Protein AF-A0AAV3GFU4-F1 (afdb_monomer_lite)

Structure (mmCIF, N/CA/C/O backbone):
data_AF-A0AAV3GFU4-F1
#
_entry.id   AF-A0AAV3GFU4-F1
#
loop_
_atom_site.group_PDB
_atom_site.id
_atom_site.type_symbol
_atom_site.label_atom_id
_atom_site.label_alt_id
_atom_site.label_comp_id
_atom_site.label_asym_id
_atom_site.label_entity_id
_atom_site.label_seq_id
_atom_site.pdbx_PDB_ins_code
_atom_site.Cartn_x
_atom_site.Cartn_y
_atom_site.Cartn_z
_atom_site.occupancy
_atom_site.B_iso_or_equiv
_atom_site.auth_seq_id
_atom_site.auth_comp_id
_atom_site.auth_asym_id
_atom_site.auth_atom_id
_atom_site.pdbx_PDB_model_num
ATOM 1 N N . MET A 1 1 ? 3.850 5.195 -1.919 1.00 71.69 1 MET A N 1
ATOM 2 C CA . MET A 1 1 ? 2.587 4.514 -1.570 1.00 71.69 1 MET A CA 1
ATOM 3 C C . MET A 1 1 ? 1.923 5.319 -0.482 1.00 71.69 1 MET A C 1
ATOM 5 O O . MET A 1 1 ? 2.616 5.677 0.468 1.00 71.69 1 MET A O 1
ATOM 9 N N . LEU A 1 2 ? 0.664 5.683 -0.695 1.00 68.62 2 LEU A N 1
ATOM 10 C CA . LEU A 1 2 ? -0.091 6.584 0.165 1.00 68.62 2 LEU A CA 1
ATOM 11 C C . LEU A 1 2 ? -1.190 5.787 0.860 1.00 68.62 2 LEU A C 1
ATOM 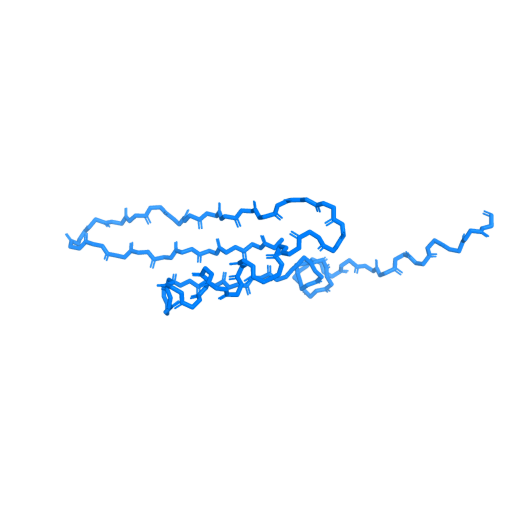13 O O . LEU A 1 2 ? -1.902 5.043 0.193 1.00 68.62 2 LEU A O 1
ATOM 17 N N . VAL A 1 3 ? -1.314 5.936 2.175 1.00 68.31 3 VAL A N 1
ATOM 18 C CA . VAL A 1 3 ? -2.472 5.439 2.925 1.00 68.31 3 VAL A CA 1
ATOM 19 C C . VAL A 1 3 ? -3.192 6.640 3.515 1.00 68.31 3 VAL A C 1
ATOM 21 O O . VAL A 1 3 ? -2.588 7.409 4.265 1.00 68.31 3 VAL A O 1
ATOM 24 N N . PHE A 1 4 ? -4.458 6.812 3.152 1.00 68.88 4 PHE A N 1
ATOM 25 C CA . PHE A 1 4 ? -5.352 7.779 3.782 1.00 68.88 4 PHE A CA 1
ATOM 26 C C . PHE A 1 4 ? -6.102 7.091 4.903 1.00 68.88 4 PHE A C 1
ATOM 28 O O . PHE A 1 4 ? -6.397 5.910 4.776 1.00 68.88 4 PHE A O 1
ATOM 35 N N . ASN A 1 5 ? -6.410 7.808 5.977 1.00 66.88 5 ASN A N 1
ATOM 36 C CA . ASN A 1 5 ? -7.304 7.318 7.017 1.00 66.88 5 ASN A CA 1
ATOM 37 C C . ASN A 1 5 ? -8.336 8.396 7.376 1.00 66.88 5 ASN A C 1
ATOM 39 O O . ASN A 1 5 ? -7.937 9.529 7.667 1.00 66.88 5 ASN A O 1
ATOM 43 N N . ASN A 1 6 ? -9.622 8.039 7.365 1.00 63.16 6 ASN A N 1
ATOM 44 C CA . ASN A 1 6 ? -10.730 8.871 7.823 1.00 63.16 6 ASN A CA 1
ATOM 45 C C . ASN A 1 6 ? -11.344 8.252 9.089 1.00 63.16 6 ASN A C 1
ATOM 47 O O . ASN A 1 6 ? -11.969 7.195 9.039 1.00 63.16 6 ASN A O 1
ATOM 51 N N . GLN A 1 7 ? -11.121 8.889 10.237 1.00 60.97 7 GLN A N 1
ATOM 52 C CA . GLN A 1 7 ? -11.572 8.402 11.542 1.00 60.97 7 GLN A CA 1
ATOM 53 C C . GLN A 1 7 ? -12.610 9.366 12.108 1.00 60.97 7 GLN A C 1
ATOM 55 O O . GLN A 1 7 ? -12.308 10.541 12.313 1.00 60.97 7 GLN A O 1
ATOM 60 N N . GLU A 1 8 ? -13.790 8.858 12.450 1.00 59.69 8 GLU A N 1
ATOM 61 C CA . GLU A 1 8 ? -14.728 9.568 13.315 1.00 59.69 8 GLU A CA 1
ATOM 62 C C . GLU A 1 8 ? -14.634 9.007 14.734 1.00 59.69 8 GLU A C 1
ATOM 64 O O . GLU A 1 8 ? -14.695 7.799 14.944 1.00 59.69 8 GLU A O 1
ATOM 69 N N . ASN A 1 9 ? -14.479 9.892 15.719 1.00 58.38 9 ASN A N 1
ATOM 70 C CA . ASN A 1 9 ? -14.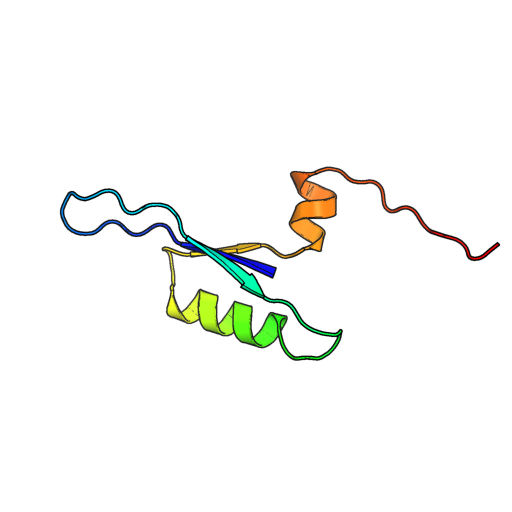584 9.548 17.133 1.00 58.38 9 ASN A CA 1
ATOM 71 C C . ASN A 1 9 ? -15.563 10.515 17.801 1.00 58.38 9 ASN A C 1
ATOM 73 O O . ASN A 1 9 ? -15.230 11.680 18.024 1.00 58.38 9 ASN A O 1
ATOM 77 N N . GLY A 1 10 ? -16.769 10.027 18.111 1.00 58.41 10 GLY A N 1
ATOM 78 C CA . GLY A 1 10 ? -17.698 10.659 19.057 1.00 58.41 10 GLY A CA 1
ATOM 79 C C . GLY A 1 10 ? -17.965 12.152 18.831 1.00 58.41 10 GLY A C 1
ATOM 80 O O . GLY A 1 10 ? -17.855 12.933 19.771 1.00 58.41 10 GLY A O 1
ATOM 81 N N . GLY A 1 11 ? -18.267 12.563 17.595 1.00 62.00 11 GLY A N 1
ATOM 82 C CA . GLY A 1 11 ? -18.652 13.946 17.270 1.00 62.00 11 GLY A CA 1
ATOM 83 C C . GLY A 1 11 ? -17.498 14.929 17.032 1.00 62.00 11 GLY A C 1
ATOM 84 O O . GLY A 1 11 ? -17.751 16.095 16.734 1.00 62.00 11 GLY A O 1
ATOM 85 N N . LYS A 1 12 ? -16.233 14.488 17.106 1.00 63.97 12 LYS A N 1
ATOM 86 C CA . LYS A 1 12 ? -15.063 15.307 16.753 1.00 63.97 12 LYS A CA 1
ATOM 87 C C . LYS A 1 12 ? -14.523 14.895 15.382 1.00 63.97 12 LYS A C 1
ATOM 89 O O . LYS A 1 12 ? -14.010 13.787 15.234 1.00 63.97 12 LYS A O 1
ATOM 94 N N . GLN A 1 13 ? -14.596 15.793 14.394 1.00 61.53 13 GLN A N 1
ATOM 95 C CA . GLN A 1 13 ? -13.946 15.582 13.095 1.00 61.53 13 GLN A CA 1
ATOM 96 C C . GLN A 1 13 ? -12.429 15.468 13.301 1.00 61.53 13 GLN A C 1
ATOM 98 O O . GLN A 1 13 ? -11.782 16.425 13.740 1.00 61.53 13 GLN A O 1
ATOM 103 N N . MET A 1 14 ? -11.847 14.302 13.010 1.00 65.19 14 MET A N 1
ATOM 104 C CA . MET A 1 14 ? -10.395 14.186 12.898 1.00 65.19 14 MET A CA 1
ATOM 105 C C . MET A 1 14 ? -9.963 14.573 11.493 1.00 65.19 14 MET A C 1
ATOM 107 O O . MET A 1 14 ? -10.582 14.198 10.503 1.00 65.19 14 MET A O 1
ATOM 111 N N . GLN A 1 15 ? -8.857 15.307 11.417 1.00 72.31 15 GLN A N 1
ATOM 112 C CA . GLN A 1 15 ? -8.246 15.636 10.139 1.00 72.31 15 GLN A CA 1
ATOM 113 C C . GLN A 1 15 ? -7.767 14.347 9.452 1.00 72.31 15 GLN A C 1
ATOM 115 O O . GLN A 1 15 ? -7.181 13.487 10.127 1.00 72.31 15 GLN A O 1
ATOM 120 N N . PRO A 1 16 ? -7.987 14.204 8.134 1.00 77.19 16 PRO A N 1
ATOM 121 C CA . PRO A 1 16 ? -7.518 13.047 7.390 1.00 77.19 16 PRO A CA 1
ATOM 122 C C . PRO A 1 16 ? -5.996 12.932 7.506 1.00 77.19 16 PRO A C 1
ATOM 124 O O . PRO A 1 16 ? -5.265 13.916 7.377 1.00 77.19 16 PRO A O 1
ATOM 127 N N . LYS A 1 17 ? -5.506 11.716 7.760 1.00 82.12 17 LYS A N 1
ATOM 128 C CA . LYS A 1 17 ? -4.065 11.451 7.884 1.00 82.12 17 LYS A CA 1
ATOM 129 C C . LYS A 1 17 ? -3.527 10.875 6.583 1.00 82.12 17 LYS A C 1
ATOM 131 O O . LYS A 1 17 ? -4.071 9.893 6.084 1.00 82.12 17 LYS A O 1
ATOM 136 N N . LEU A 1 18 ? -2.439 11.458 6.081 1.00 86.06 18 LEU A N 1
ATOM 137 C CA . LEU A 1 18 ? -1.693 10.960 4.928 1.00 86.06 18 LEU A CA 1
ATOM 138 C C . LEU A 1 18 ? -0.400 10.285 5.386 1.00 86.06 18 LEU A C 1
ATOM 140 O O . LEU A 1 18 ? 0.485 10.935 5.939 1.00 86.06 18 LEU A O 1
ATOM 144 N N . ILE A 1 19 ? -0.274 8.988 5.119 1.00 87.00 19 ILE A N 1
ATOM 145 C CA . ILE A 1 19 ? 0.935 8.212 5.410 1.00 87.00 19 ILE A CA 1
ATOM 146 C C . ILE A 1 19 ? 1.671 7.947 4.099 1.00 87.00 19 ILE A C 1
ATOM 148 O O . ILE A 1 19 ? 1.113 7.339 3.186 1.00 87.00 19 ILE A O 1
ATOM 152 N N . ILE A 1 20 ? 2.933 8.380 4.009 1.00 89.44 20 ILE A N 1
ATOM 153 C CA . ILE A 1 20 ? 3.779 8.199 2.823 1.00 89.44 20 ILE A CA 1
ATOM 154 C C . ILE A 1 20 ? 4.912 7.227 3.142 1.00 89.44 20 ILE A C 1
ATOM 156 O O . ILE A 1 20 ? 5.811 7.543 3.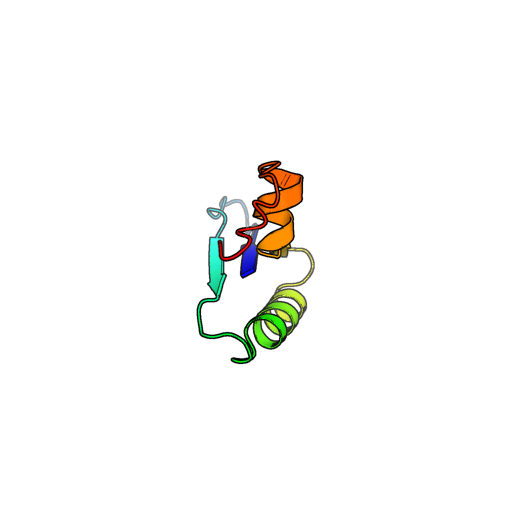917 1.00 89.44 20 ILE A O 1
ATOM 160 N N . LEU A 1 21 ? 4.918 6.066 2.487 1.00 89.81 21 LEU A N 1
ATOM 161 C CA . LEU A 1 21 ? 6.031 5.120 2.591 1.00 89.81 21 LEU A CA 1
ATOM 162 C C . LEU A 1 21 ? 7.104 5.424 1.533 1.00 89.81 21 LEU A C 1
ATOM 164 O O . LEU A 1 21 ? 6.812 5.434 0.329 1.00 89.81 21 LEU A O 1
ATOM 168 N N . ARG A 1 22 ? 8.347 5.646 1.983 1.00 89.50 22 ARG A N 1
ATOM 169 C CA . ARG A 1 22 ? 9.542 5.965 1.172 1.00 89.50 22 ARG A CA 1
ATOM 170 C C . ARG A 1 22 ? 10.659 4.940 1.413 1.00 89.50 22 ARG A C 1
ATOM 172 O O . ARG A 1 22 ? 10.693 4.300 2.455 1.00 89.50 22 ARG A O 1
ATOM 179 N N . GLY A 1 23 ? 11.538 4.753 0.426 1.00 87.88 23 GLY A N 1
ATOM 180 C CA . GLY A 1 23 ? 12.628 3.763 0.457 1.00 87.88 23 GLY A CA 1
ATOM 181 C C . GLY A 1 23 ? 12.967 3.201 -0.929 1.00 87.88 23 GLY A C 1
ATOM 182 O O . GLY A 1 23 ? 12.154 3.309 -1.852 1.00 87.88 23 GLY A O 1
ATOM 183 N N . ASN A 1 24 ? 14.141 2.580 -1.071 1.00 90.25 24 ASN A N 1
ATOM 184 C CA . ASN A 1 24 ? 14.655 2.025 -2.336 1.00 90.25 24 ASN A CA 1
ATOM 185 C C . ASN A 1 24 ? 13.759 0.928 -2.924 1.00 90.25 24 ASN A C 1
ATOM 187 O O . ASN A 1 24 ? 12.978 0.299 -2.207 1.00 90.25 24 ASN A O 1
ATOM 191 N N . SER A 1 25 ? 13.850 0.682 -4.234 1.00 86.62 25 SER A N 1
ATOM 192 C CA . SER A 1 25 ? 13.158 -0.456 -4.857 1.00 86.62 25 SER A CA 1
ATOM 193 C C . SER A 1 25 ? 13.510 -1.766 -4.131 1.00 86.62 25 SER A C 1
ATOM 195 O O . SER A 1 25 ? 14.638 -1.934 -3.678 1.00 86.62 25 SER A O 1
ATOM 197 N N . GLY A 1 26 ? 12.530 -2.651 -3.934 1.00 87.56 26 GLY A N 1
ATOM 198 C CA . GLY A 1 26 ? 12.714 -3.910 -3.195 1.00 87.56 26 GLY A CA 1
ATOM 199 C C . GLY A 1 26 ? 12.686 -3.818 -1.659 1.00 87.56 26 GLY A C 1
ATOM 200 O O . GLY A 1 26 ? 12.620 -4.847 -1.002 1.00 87.56 26 GLY A O 1
ATOM 201 N N . SER A 1 27 ? 12.633 -2.626 -1.052 1.00 90.88 27 SER A N 1
ATOM 202 C CA . SER A 1 27 ? 12.681 -2.460 0.418 1.00 90.88 27 SER A CA 1
ATOM 203 C C . SER A 1 27 ? 11.405 -2.864 1.191 1.00 90.88 27 SER A C 1
ATOM 205 O O . SER A 1 27 ? 11.238 -2.465 2.340 1.00 90.88 27 SER A O 1
ATOM 207 N N . GLY A 1 28 ? 10.441 -3.545 0.561 1.00 89.69 28 GLY A N 1
ATOM 208 C CA . GLY A 1 28 ? 9.215 -4.015 1.231 1.00 89.69 28 GLY A CA 1
ATOM 209 C C . GLY A 1 28 ? 8.120 -2.967 1.493 1.00 89.69 28 GLY A C 1
ATOM 210 O O . GLY A 1 28 ? 7.165 -3.252 2.211 1.00 89.69 28 GLY A O 1
ATOM 211 N N . LYS A 1 29 ? 8.194 -1.766 0.897 1.00 91.31 29 LYS A N 1
ATOM 212 C CA . LYS A 1 29 ? 7.171 -0.704 1.077 1.00 91.31 29 LYS A CA 1
ATOM 213 C C . LYS A 1 29 ? 5.751 -1.185 0.782 1.00 91.31 29 LYS A C 1
ATOM 215 O O . LYS A 1 29 ? 4.844 -0.894 1.549 1.00 91.31 29 LYS A O 1
ATOM 220 N N . THR A 1 30 ? 5.575 -1.911 -0.321 1.00 89.81 30 THR A N 1
ATOM 221 C CA . THR A 1 30 ? 4.273 -2.449 -0.736 1.00 89.81 30 THR A CA 1
ATOM 222 C C . THR A 1 30 ? 3.738 -3.450 0.280 1.00 89.81 30 THR A C 1
ATOM 224 O O . THR A 1 30 ? 2.569 -3.390 0.644 1.00 89.81 30 THR A O 1
ATOM 227 N N . THR A 1 31 ? 4.613 -4.308 0.807 1.00 92.12 31 THR A N 1
ATOM 228 C CA . THR A 1 31 ? 4.277 -5.283 1.849 1.00 92.12 31 THR A CA 1
ATOM 229 C C . THR A 1 31 ? 3.769 -4.592 3.112 1.00 92.12 31 THR A C 1
ATOM 231 O O . THR A 1 31 ? 2.697 -4.930 3.608 1.00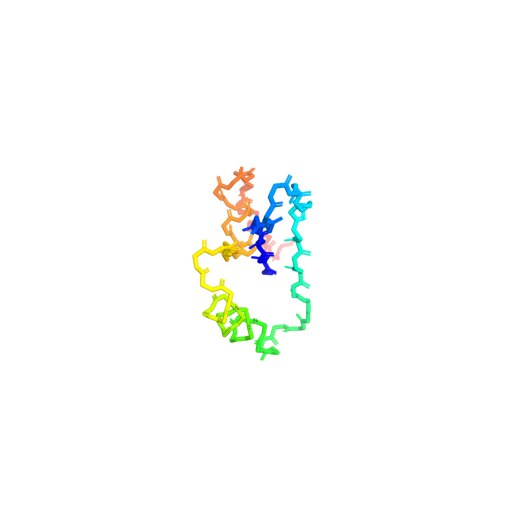 92.12 31 THR A O 1
ATOM 234 N N . ILE A 1 32 ? 4.489 -3.574 3.594 1.00 91.19 32 ILE A N 1
ATOM 235 C CA . ILE A 1 32 ? 4.097 -2.823 4.794 1.00 91.19 32 ILE A CA 1
ATOM 236 C C . ILE A 1 32 ? 2.802 -2.042 4.560 1.00 91.19 32 ILE A C 1
ATOM 238 O O . ILE A 1 32 ? 1.953 -2.008 5.443 1.00 91.19 32 ILE A O 1
ATOM 242 N N . ALA A 1 33 ? 2.610 -1.438 3.385 1.00 89.81 33 ALA A N 1
ATOM 243 C CA . ALA A 1 33 ? 1.388 -0.687 3.106 1.00 89.81 33 ALA A CA 1
ATOM 244 C C . ALA A 1 33 ? 0.145 -1.577 3.069 1.00 89.81 33 ALA A C 1
ATOM 246 O O . ALA A 1 33 ? -0.894 -1.178 3.584 1.00 89.81 33 ALA A O 1
ATOM 247 N N . ASN A 1 34 ? 0.258 -2.775 2.488 1.00 89.31 34 ASN A N 1
ATOM 248 C CA . ASN A 1 34 ? -0.827 -3.752 2.464 1.00 89.31 34 ASN A CA 1
ATOM 249 C C . ASN A 1 34 ? -1.175 -4.214 3.882 1.00 89.31 34 ASN A C 1
ATOM 251 O O . ASN A 1 34 ? -2.347 -4.216 4.249 1.00 89.31 34 ASN A O 1
ATOM 255 N N . ALA A 1 35 ? -0.166 -4.534 4.699 1.00 90.50 35 ALA A N 1
ATOM 256 C CA . ALA A 1 35 ? -0.374 -4.897 6.099 1.00 90.50 35 ALA A CA 1
ATOM 257 C C . ALA A 1 35 ? -1.009 -3.743 6.897 1.00 90.50 35 ALA A C 1
ATOM 259 O O . ALA A 1 35 ? -1.969 -3.947 7.634 1.00 90.50 35 ALA A O 1
ATOM 260 N N . LEU A 1 36 ? -0.530 -2.510 6.704 1.00 88.44 36 LEU A N 1
ATOM 261 C CA . LEU A 1 36 ? -1.075 -1.320 7.356 1.00 88.44 36 LEU A CA 1
ATOM 262 C C . LEU A 1 36 ? -2.531 -1.057 6.944 1.00 88.44 36 LEU A C 1
ATOM 264 O O . LEU A 1 36 ? -3.359 -0.757 7.799 1.00 88.44 36 LEU A O 1
ATOM 268 N N . HIS A 1 37 ? -2.853 -1.198 5.658 1.00 87.75 37 HIS A N 1
ATOM 269 C CA . HIS A 1 37 ? -4.214 -1.052 5.143 1.00 87.75 37 HIS A CA 1
ATOM 270 C C . HIS A 1 37 ? -5.157 -2.117 5.726 1.00 87.75 37 HIS A C 1
ATOM 272 O O . HIS A 1 37 ? -6.252 -1.785 6.170 1.00 87.75 37 HIS A O 1
ATOM 278 N N . GLN A 1 38 ? -4.709 -3.373 5.834 1.00 87.56 38 GLN A N 1
ATOM 279 C CA . GLN A 1 38 ? -5.471 -4.439 6.498 1.00 87.56 38 GLN A CA 1
ATOM 280 C C . GLN A 1 38 ? -5.713 -4.148 7.987 1.00 87.56 38 GLN A C 1
ATOM 282 O O . GLN A 1 38 ? -6.814 -4.383 8.484 1.00 87.56 38 GLN A O 1
ATOM 287 N N . CYS A 1 39 ? -4.720 -3.600 8.694 1.00 86.69 39 CYS A N 1
ATOM 288 C CA . CYS A 1 39 ? -4.864 -3.212 10.098 1.00 86.69 39 CYS A CA 1
ATOM 289 C C . CYS A 1 39 ? -5.846 -2.046 10.296 1.00 86.69 39 CYS A C 1
ATOM 291 O O . CYS A 1 39 ? -6.589 -2.037 11.275 1.00 86.69 39 CYS A O 1
ATOM 293 N N . LEU A 1 40 ? -5.854 -1.068 9.383 1.00 83.56 40 LEU A N 1
ATOM 294 C CA . LEU A 1 40 ? -6.717 0.120 9.453 1.00 83.56 40 LEU A CA 1
ATOM 295 C C . LEU A 1 40 ? -8.130 -0.105 8.876 1.00 83.56 40 LEU A C 1
ATOM 297 O O . LEU A 1 40 ? -9.020 0.708 9.126 1.00 83.56 40 LEU A O 1
ATOM 301 N N . LYS A 1 41 ? -8.347 -1.209 8.147 1.00 79.00 41 LYS A N 1
ATOM 302 C CA . LYS A 1 41 ? -9.638 -1.646 7.582 1.00 79.00 41 LYS A CA 1
ATOM 303 C C . LYS A 1 41 ? -10.335 -0.544 6.761 1.00 79.00 41 LYS A C 1
ATOM 305 O O . LYS A 1 41 ? -9.666 0.241 6.085 1.00 79.00 41 LYS A O 1
ATOM 310 N N . GLU A 1 42 ? -11.672 -0.501 6.807 1.00 71.75 42 GLU A N 1
ATOM 311 C CA . GLU A 1 42 ? -12.566 0.351 6.000 1.00 71.75 42 GLU A CA 1
ATOM 312 C C . GLU A 1 42 ? -12.316 1.851 6.146 1.00 71.7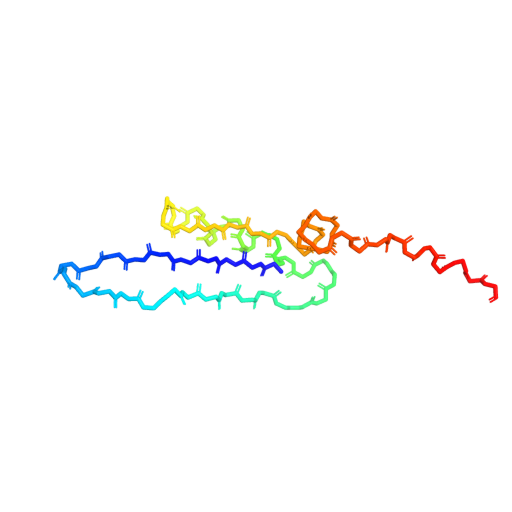5 42 GLU A C 1
ATOM 314 O O . GLU A 1 42 ? -12.727 2.642 5.303 1.00 71.75 42 GLU A O 1
ATOM 319 N N . GLN A 1 43 ? -11.611 2.259 7.196 1.00 77.06 43 GLN A N 1
ATOM 320 C CA . GLN A 1 43 ? -11.296 3.661 7.419 1.00 77.06 43 GLN A CA 1
ATOM 321 C C . GLN A 1 43 ? -10.090 4.116 6.599 1.00 77.06 43 GLN A C 1
ATOM 323 O O . GLN A 1 43 ? -9.787 5.306 6.592 1.00 77.06 43 GLN A O 1
ATOM 328 N N . SER A 1 44 ? -9.407 3.203 5.898 1.00 81.94 44 SER A N 1
ATOM 329 C CA . SER A 1 44 ? -8.207 3.522 5.138 1.00 81.94 44 SER A CA 1
ATOM 330 C C . SER A 1 44 ? -8.320 3.295 3.638 1.00 81.94 44 SER A C 1
ATOM 332 O O . SER A 1 44 ? -9.003 2.387 3.186 1.00 81.94 44 SER A O 1
ATOM 334 N N . LEU A 1 45 ? -7.603 4.105 2.859 1.00 86.38 45 LEU A N 1
ATOM 335 C CA . LEU A 1 45 ? -7.494 3.968 1.407 1.00 86.38 45 LEU A CA 1
ATOM 336 C C . LEU A 1 45 ? -6.026 3.841 1.015 1.00 86.38 45 LEU A C 1
ATOM 338 O O . LEU A 1 45 ? -5.230 4.738 1.295 1.00 86.38 45 LEU A O 1
ATOM 342 N N . LEU A 1 46 ? -5.683 2.746 0.342 1.00 87.94 46 LEU A N 1
ATOM 343 C CA . LEU A 1 46 ? -4.348 2.493 -0.183 1.00 87.94 46 LEU A CA 1
ATOM 344 C C . LEU A 1 46 ? -4.248 2.953 -1.642 1.00 87.94 46 LEU A C 1
ATOM 346 O O . LEU A 1 46 ? -4.947 2.439 -2.508 1.00 87.94 46 LEU A O 1
ATOM 350 N N . ILE A 1 47 ? -3.331 3.878 -1.928 1.00 87.94 47 ILE A N 1
ATOM 351 C CA . ILE A 1 47 ? -3.091 4.399 -3.278 1.00 87.94 47 ILE A CA 1
ATOM 352 C C . ILE A 1 47 ? -1.627 4.174 -3.670 1.00 87.94 47 ILE A C 1
ATOM 354 O O . ILE A 1 47 ? -0.683 4.599 -2.985 1.00 87.94 47 ILE A O 1
ATOM 358 N N . SER A 1 48 ? -1.416 3.477 -4.788 1.00 86.19 48 SER A N 1
ATOM 359 C CA . SER A 1 48 ? -0.083 3.268 -5.353 1.00 86.19 48 SER A CA 1
ATOM 360 C C . SER A 1 48 ? 0.421 4.539 -6.049 1.00 86.19 48 SER A C 1
ATOM 362 O O . SER A 1 48 ? -0.354 5.406 -6.447 1.00 86.19 48 SER A O 1
ATOM 364 N N . GLN A 1 49 ? 1.742 4.674 -6.189 1.00 82.56 49 GLN A N 1
ATOM 365 C CA . GLN A 1 49 ? 2.321 5.849 -6.852 1.00 82.56 49 GLN A CA 1
ATOM 366 C C . GLN A 1 49 ? 1.923 5.922 -8.332 1.00 82.56 49 GLN A C 1
ATOM 368 O O . GLN A 1 49 ? 1.645 7.010 -8.832 1.00 82.56 49 GLN A O 1
ATOM 373 N N . ASP A 1 50 ? 1.876 4.779 -9.016 1.00 85.75 50 ASP A N 1
ATOM 374 C CA . ASP A 1 50 ? 1.492 4.725 -10.425 1.00 85.75 50 ASP A CA 1
ATOM 375 C C . ASP A 1 50 ? 0.032 5.099 -10.643 1.00 85.75 50 ASP A C 1
ATOM 377 O O . ASP A 1 50 ? -0.249 5.812 -11.599 1.00 85.75 50 ASP A O 1
ATOM 381 N N . VAL A 1 51 ? -0.874 4.716 -9.738 1.00 86.81 51 VAL A N 1
ATOM 382 C CA . VAL A 1 51 ? -2.283 5.140 -9.798 1.00 86.81 51 VAL A CA 1
ATOM 383 C C . VAL A 1 51 ? -2.384 6.661 -9.691 1.00 86.81 51 VAL A C 1
ATOM 385 O O . VAL A 1 51 ? -3.027 7.300 -10.522 1.00 86.81 51 VAL A O 1
ATOM 388 N N . VAL A 1 52 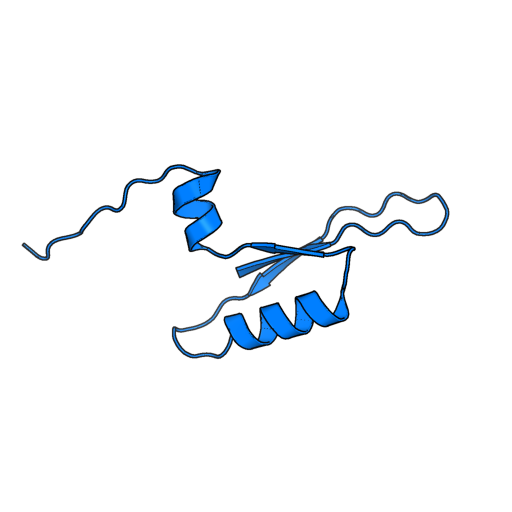? -1.676 7.277 -8.733 1.00 86.25 52 VAL A N 1
ATOM 389 C CA . VAL A 1 52 ? -1.653 8.746 -8.624 1.00 86.25 52 VAL A CA 1
ATOM 390 C C . VAL A 1 52 ? -1.117 9.374 -9.911 1.00 86.25 52 VAL A C 1
ATOM 392 O O . VAL A 1 52 ? -1.725 10.291 -10.453 1.00 86.25 52 VAL A O 1
ATOM 395 N N . ARG A 1 53 ? 0.009 8.878 -10.429 1.00 87.81 53 ARG A N 1
ATOM 396 C CA . ARG A 1 53 ? 0.664 9.469 -11.600 1.00 87.81 53 ARG A CA 1
ATOM 397 C C . ARG A 1 53 ? -0.157 9.291 -12.884 1.00 87.81 53 ARG A C 1
ATOM 399 O O . ARG A 1 53 ? -0.381 10.266 -13.595 1.00 87.81 53 ARG A O 1
ATOM 406 N N . ARG A 1 54 ? -0.591 8.068 -13.186 1.00 88.19 54 ARG A N 1
ATOM 407 C CA . ARG A 1 54 ? -1.214 7.694 -14.466 1.00 88.19 54 ARG A CA 1
ATOM 408 C C . ARG A 1 54 ? -2.710 7.981 -14.498 1.00 88.19 54 ARG A C 1
ATOM 410 O O . ARG A 1 54 ? -3.205 8.483 -15.498 1.00 88.19 54 ARG A O 1
ATOM 417 N N . GLU A 1 55 ? -3.429 7.669 -13.424 1.00 87.75 55 GLU A N 1
ATOM 418 C CA . GLU A 1 55 ? -4.897 7.698 -13.428 1.00 87.75 55 GLU A CA 1
ATOM 419 C C . GLU A 1 55 ? -5.436 9.014 -12.867 1.00 87.75 55 GLU A C 1
ATOM 421 O O . GLU A 1 55 ? -6.312 9.631 -13.474 1.00 87.75 55 GLU A O 1
ATOM 426 N N . MET A 1 56 ? -4.880 9.484 -11.745 1.00 88.88 56 MET A N 1
ATOM 427 C CA . MET A 1 56 ? -5.361 10.708 -11.089 1.00 88.88 56 MET A CA 1
ATOM 428 C C . MET A 1 56 ? -4.789 11.969 -11.735 1.00 88.88 56 MET A C 1
ATOM 430 O O . MET A 1 56 ? -5.522 12.921 -11.988 1.00 88.88 56 MET A O 1
ATOM 434 N N . LEU A 1 57 ? -3.485 11.974 -12.022 1.00 89.31 57 LEU A N 1
ATOM 435 C CA . LEU A 1 57 ? -2.789 13.127 -12.598 1.00 89.31 57 LEU A CA 1
ATOM 436 C C . LEU A 1 57 ? -2.646 13.054 -14.124 1.00 89.31 57 LEU A C 1
ATOM 438 O O . LEU A 1 57 ? -2.197 14.024 -14.729 1.00 89.31 57 LEU A O 1
ATOM 442 N N . ARG A 1 58 ? -3.032 11.931 -14.752 1.00 88.44 58 ARG A N 1
ATOM 443 C CA . ARG A 1 58 ? -2.970 11.711 -16.213 1.00 88.44 58 ARG A CA 1
ATOM 444 C C . ARG A 1 58 ? -1.602 12.032 -16.826 1.00 88.44 58 ARG A C 1
ATOM 446 O O . ARG A 1 58 ? -1.510 12.483 -17.969 1.00 88.44 58 ARG A O 1
ATOM 453 N N . VAL A 1 59 ? -0.533 11.804 -16.068 1.00 86.94 59 VAL A N 1
ATOM 454 C CA . VAL A 1 59 ? 0.836 12.040 -16.525 1.00 86.94 59 VAL A CA 1
ATOM 455 C C . VAL A 1 59 ? 1.168 11.000 -17.588 1.00 86.94 59 VAL A C 1
ATOM 457 O O . VAL A 1 59 ? 1.031 9.796 -17.353 1.00 86.94 59 VAL A O 1
ATOM 460 N N . LYS A 1 60 ? 1.608 11.466 -18.760 1.00 83.00 60 LYS A N 1
ATOM 461 C CA . LYS A 1 60 ? 2.073 10.586 -19.835 1.00 83.00 60 LYS A CA 1
ATOM 462 C C . LYS A 1 60 ? 3.319 9.831 -19.371 1.00 83.00 60 LYS A C 1
ATOM 464 O O . LYS A 1 60 ? 4.172 10.390 -18.686 1.00 83.00 60 LYS A O 1
ATOM 469 N N . ASP A 1 61 ? 3.425 8.558 -19.744 1.00 79.31 61 ASP A N 1
ATOM 470 C CA . ASP A 1 61 ? 4.694 7.846 -19.627 1.00 79.31 61 ASP A CA 1
ATOM 471 C C . ASP A 1 61 ? 5.678 8.458 -20.617 1.00 79.31 61 ASP A C 1
ATOM 473 O O . ASP A 1 61 ? 5.637 8.189 -21.817 1.00 79.31 61 ASP A O 1
ATOM 477 N N . GLU A 1 62 ? 6.559 9.308 -20.108 1.00 73.94 62 GLU A N 1
ATOM 478 C CA . GLU A 1 62 ? 7.740 9.716 -20.844 1.00 73.94 62 GLU A CA 1
ATOM 479 C C . GLU A 1 62 ? 8.679 8.515 -20.861 1.00 73.94 62 GLU A C 1
ATOM 481 O O . GLU A 1 62 ? 9.341 8.182 -19.877 1.00 73.94 62 GLU A O 1
ATOM 486 N N . THR A 1 63 ? 8.677 7.805 -21.987 1.00 64.38 63 THR A N 1
ATOM 487 C CA . THR A 1 63 ? 9.737 6.848 -22.267 1.00 64.38 63 THR A CA 1
ATOM 488 C C . THR A 1 63 ? 10.974 7.681 -22.539 1.00 64.38 63 THR A C 1
ATOM 490 O O . THR A 1 63 ? 11.159 8.182 -23.646 1.00 64.38 63 THR A O 1
ATOM 493 N N . VAL A 1 64 ? 11.802 7.869 -21.515 1.00 59.66 64 VAL A N 1
ATOM 494 C CA . VAL A 1 64 ? 13.165 8.344 -21.721 1.00 59.66 64 VAL A CA 1
ATOM 495 C C . VAL A 1 64 ? 13.895 7.187 -22.395 1.00 59.66 64 VAL A C 1
ATOM 497 O O . VAL A 1 64 ? 14.426 6.289 -21.744 1.00 59.66 64 VAL A O 1
ATOM 500 N N . PHE A 1 65 ? 13.812 7.142 -23.723 1.00 57.56 65 PHE A N 1
ATOM 501 C CA . PHE A 1 65 ? 14.769 6.390 -24.511 1.00 57.56 65 PHE A CA 1
ATOM 502 C C . PHE A 1 65 ? 16.109 7.047 -24.207 1.00 57.56 65 PHE A C 1
ATOM 504 O O . PHE A 1 65 ? 16.261 8.251 -24.397 1.00 57.56 65 PHE A O 1
ATOM 511 N N . TRP A 1 66 ? 17.045 6.286 -23.650 1.00 54.59 66 TRP A N 1
ATOM 512 C CA . TRP A 1 66 ? 18.425 6.735 -23.559 1.00 54.59 66 TRP A CA 1
ATOM 513 C C . TRP A 1 66 ? 18.950 6.871 -24.994 1.00 54.59 66 TRP A C 1
ATOM 515 O O . TRP A 1 66 ? 19.421 5.899 -25.580 1.00 54.59 66 TRP A O 1
ATOM 525 N N . THR A 1 67 ? 18.784 8.056 -25.573 1.00 51.03 67 THR A N 1
ATOM 526 C CA . THR A 1 67 ? 19.531 8.557 -26.728 1.00 51.03 67 THR A CA 1
ATOM 527 C C . THR A 1 67 ? 20.277 9.795 -26.289 1.00 51.03 67 THR A C 1
ATOM 529 O O . THR A 1 67 ? 19.605 10.662 -25.681 1.00 51.03 67 THR A O 1
#

Secondary structure (DSSP, 8-state):
-EEEE--EETTEEPPPEEEE----TTSSHHHHHHHHHHHHGGGEEEE-HHIIIIIIS----------

Foldseek 3Di:
DWKWFFDDDDPDGDDIDIDDDDDDPPPCSVVVLVVVCVVRDPRMDDDDPCCCQCPVVVHDPPPPPPD

Organism: NCBI:txid1134793

Sequence (67 aa):
MLVFNNQENGGKQMQPKLIILRGNSGSGKTTIANALHQCLKEQSLLISQDVVRREMLRVKDETVFWT

pLDDT: mean 79.29, std 11.75, range [51.03, 92.12]

InterPro domains:
  IPR010488 Zeta toxin domain [PF06414] (12-54)
  IPR027417 P-loop containing nucleoside triphosphate hydrolase [G3DSA:3.40.50.300] (10-65)
  IPR027417 P-loop containing nucleoside triphosphate hydrolase [SSF52540] (14-57)

Radius of gyration: 15.49 Å; chains: 1; bounding box: 38×21×46 Å